Protein AF-A0A2H9L4I1-F1 (afdb_monomer)

Mean predicted aligned error: 3.34 Å

pLDDT: mean 93.68, std 8.89, range [48.44, 98.12]

Structure (mmCIF, N/CA/C/O backbone):
data_AF-A0A2H9L4I1-F1
#
_entry.id   AF-A0A2H9L4I1-F1
#
loop_
_atom_site.group_PDB
_atom_site.id
_atom_site.type_symbol
_atom_site.label_atom_id
_atom_site.label_alt_id
_atom_site.label_comp_id
_atom_site.label_asym_id
_atom_site.label_entity_id
_atom_site.label_seq_id
_atom_site.pdbx_PDB_ins_code
_atom_site.Cartn_x
_atom_site.Cartn_y
_atom_site.Cartn_z
_atom_site.occupancy
_atom_site.B_iso_or_equiv
_atom_site.auth_seq_id
_atom_site.auth_comp_id
_atom_site.auth_asym_id
_atom_site.auth_atom_id
_atom_site.pdbx_PDB_model_num
ATOM 1 N N . MET A 1 1 ? -16.591 4.893 -20.027 1.00 48.88 1 MET A N 1
ATOM 2 C CA . MET A 1 1 ? -16.569 3.747 -19.098 1.00 48.88 1 MET A CA 1
ATOM 3 C C . MET A 1 1 ? -15.827 4.243 -17.870 1.00 48.88 1 MET A C 1
ATOM 5 O O . MET A 1 1 ? -14.711 4.710 -18.039 1.00 48.88 1 MET A O 1
ATOM 9 N N . ILE A 1 2 ? -16.484 4.348 -16.714 1.00 48.44 2 ILE A N 1
ATOM 10 C CA . ILE A 1 2 ? -15.824 4.809 -15.484 1.00 48.44 2 ILE A CA 1
ATOM 11 C C . ILE A 1 2 ? -15.189 3.566 -14.864 1.00 48.44 2 ILE A C 1
ATOM 13 O O . ILE A 1 2 ? -15.922 2.651 -14.492 1.00 48.44 2 ILE A O 1
ATOM 17 N N . ASP A 1 3 ? -13.860 3.513 -14.809 1.00 70.12 3 ASP A N 1
ATOM 18 C CA . ASP A 1 3 ? -13.156 2.473 -14.061 1.00 70.12 3 ASP A CA 1
ATOM 19 C C . ASP A 1 3 ? -13.344 2.750 -12.573 1.00 70.12 3 ASP A C 1
ATOM 21 O O . ASP A 1 3 ? -12.857 3.745 -12.033 1.00 70.12 3 ASP A O 1
ATOM 25 N N . PHE A 1 4 ? -14.109 1.887 -11.913 1.00 71.56 4 PHE A N 1
ATOM 26 C CA . PHE A 1 4 ? -14.206 1.910 -10.463 1.00 71.56 4 PHE A CA 1
ATOM 27 C C . PHE A 1 4 ? -12.936 1.301 -9.864 1.00 71.56 4 PHE A C 1
ATOM 29 O O . PHE A 1 4 ? -12.418 0.320 -10.408 1.00 71.56 4 PHE A O 1
ATOM 36 N N . PRO A 1 5 ? -12.437 1.833 -8.733 1.00 80.88 5 PRO A N 1
ATOM 37 C CA . PRO A 1 5 ? -11.328 1.210 -8.033 1.00 80.88 5 PRO A CA 1
ATOM 38 C C . PRO A 1 5 ? -11.694 -0.237 -7.691 1.00 80.88 5 PRO A C 1
ATOM 40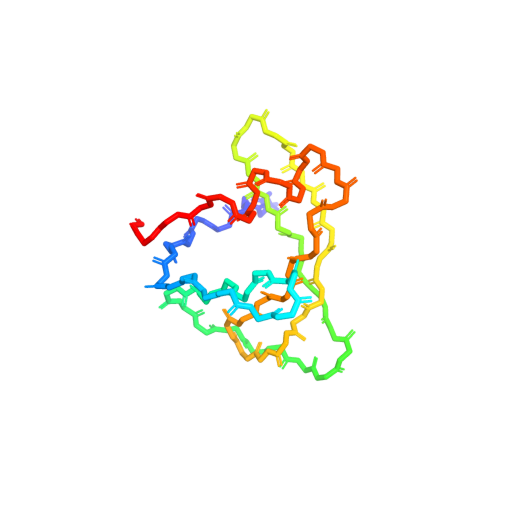 O O . PRO A 1 5 ? -12.748 -0.522 -7.115 1.00 80.88 5 PRO A O 1
ATOM 43 N N . LYS A 1 6 ? -10.815 -1.163 -8.071 1.00 88.69 6 LYS A N 1
ATOM 44 C CA . LYS A 1 6 ? -10.971 -2.580 -7.759 1.00 88.69 6 LYS A CA 1
ATOM 45 C C . LYS A 1 6 ? -10.766 -2.787 -6.258 1.00 88.69 6 LYS A C 1
ATOM 47 O O . LYS A 1 6 ? -9.722 -2.425 -5.722 1.00 88.69 6 LYS A O 1
ATOM 52 N N . MET A 1 7 ? -11.745 -3.397 -5.593 1.00 92.56 7 MET A N 1
ATOM 53 C CA . MET A 1 7 ? -11.598 -3.838 -4.204 1.00 92.56 7 MET A CA 1
ATOM 54 C C . MET A 1 7 ? -10.690 -5.062 -4.143 1.00 92.56 7 MET A C 1
ATOM 56 O O . MET A 1 7 ? -10.911 -6.033 -4.864 1.00 92.56 7 MET A O 1
ATOM 60 N N . VAL A 1 8 ? -9.687 -5.016 -3.270 1.00 94.69 8 VAL A N 1
ATOM 61 C CA . VAL A 1 8 ? -8.697 -6.084 -3.106 1.00 94.69 8 VAL A CA 1
ATOM 62 C C . VAL A 1 8 ? -8.503 -6.329 -1.618 1.00 94.69 8 VAL A C 1
ATOM 64 O O . VAL A 1 8 ? -8.302 -5.384 -0.856 1.00 94.69 8 VAL A O 1
ATOM 67 N N . GLY A 1 9 ? -8.571 -7.593 -1.203 1.00 96.31 9 GLY A N 1
ATOM 68 C CA . GLY A 1 9 ? -8.372 -7.972 0.195 1.00 96.31 9 GLY A CA 1
ATOM 69 C C . GLY A 1 9 ? -6.918 -7.808 0.629 1.00 96.31 9 GLY A C 1
ATOM 70 O O . GLY A 1 9 ? -5.987 -8.020 -0.159 1.00 96.31 9 GLY A O 1
ATOM 71 N N . VAL A 1 10 ? -6.705 -7.506 1.903 1.00 97.62 10 VAL A N 1
ATOM 72 C CA . VAL A 1 10 ? -5.369 -7.483 2.500 1.00 97.62 10 VAL A CA 1
AT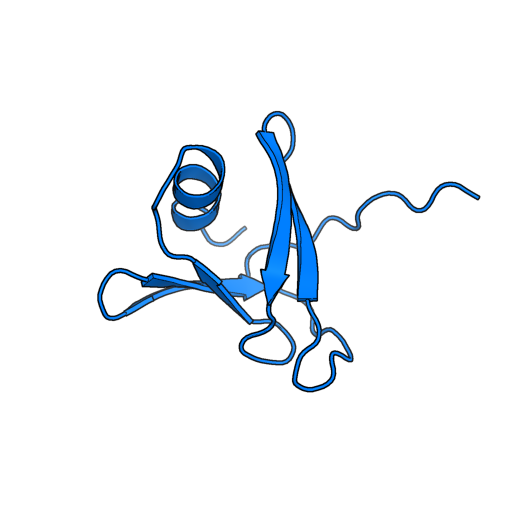OM 73 C C . VAL A 1 10 ? -4.957 -8.918 2.809 1.00 97.62 10 VAL A C 1
ATOM 75 O O . VAL A 1 10 ? -5.595 -9.617 3.595 1.00 97.62 10 VAL A O 1
ATOM 78 N N . ARG A 1 11 ? -3.848 -9.368 2.219 1.00 98.06 11 ARG A N 1
ATOM 79 C CA . ARG A 1 11 ? -3.275 -10.689 2.501 1.00 98.06 11 ARG A CA 1
ATOM 80 C C . ARG A 1 11 ? -2.525 -10.690 3.826 1.00 98.06 11 ARG A C 1
ATOM 82 O O . ARG A 1 11 ? -2.675 -11.621 4.621 1.00 98.06 11 ARG A O 1
ATOM 89 N N . ALA A 1 12 ? -1.699 -9.670 4.048 1.00 97.62 12 ALA A N 1
ATOM 90 C CA . ALA A 1 12 ? -0.865 -9.531 5.234 1.00 97.62 12 ALA A CA 1
ATOM 91 C C . ALA A 1 12 ? -0.474 -8.068 5.482 1.00 97.62 12 ALA A C 1
ATOM 93 O O . ALA A 1 12 ? -0.447 -7.251 4.565 1.00 97.62 12 ALA A O 1
ATOM 94 N N . ALA A 1 13 ? -0.123 -7.764 6.730 1.00 97.12 13 ALA A N 1
ATOM 95 C CA . ALA A 1 13 ? 0.503 -6.508 7.120 1.00 97.12 13 ALA A CA 1
ATOM 96 C C . ALA A 1 13 ? 1.643 -6.818 8.098 1.00 97.12 13 ALA A C 1
ATOM 98 O O . ALA A 1 13 ? 1.403 -7.419 9.149 1.00 97.12 13 ALA A O 1
ATOM 99 N N . ARG A 1 14 ? 2.878 -6.427 7.761 1.00 96.69 14 ARG A N 1
ATOM 100 C CA . ARG A 1 14 ? 4.063 -6.590 8.626 1.00 96.69 14 ARG A CA 1
ATOM 101 C C . ARG A 1 14 ? 4.660 -5.235 8.984 1.00 96.69 14 ARG A C 1
ATOM 103 O O . ARG A 1 14 ? 4.599 -4.308 8.186 1.00 96.69 14 ARG A O 1
ATOM 110 N N . LYS A 1 15 ? 5.238 -5.118 10.178 1.00 95.94 15 LYS A N 1
ATOM 111 C CA . LYS A 1 15 ? 5.952 -3.910 10.614 1.00 95.94 15 LYS A CA 1
ATOM 112 C C . LYS A 1 15 ? 7.447 -4.097 10.407 1.00 95.94 15 LYS A C 1
ATOM 114 O O . LYS A 1 15 ? 7.976 -5.127 10.810 1.00 95.94 15 LYS A O 1
ATOM 119 N N . ASP A 1 16 ? 8.096 -3.091 9.840 1.00 94.25 16 ASP A N 1
ATOM 120 C CA . ASP A 1 16 ? 9.541 -3.052 9.640 1.00 94.25 16 ASP A CA 1
ATOM 121 C C . ASP A 1 16 ? 10.041 -1.605 9.748 1.00 94.25 16 ASP A C 1
ATOM 123 O O . ASP A 1 16 ? 9.575 -0.730 9.023 1.00 94.25 16 ASP A O 1
ATOM 127 N N . GLY A 1 17 ? 10.926 -1.319 10.706 1.00 91.06 17 GLY A N 1
ATOM 128 C CA . GLY A 1 17 ? 11.577 -0.005 10.822 1.00 91.06 17 GLY A CA 1
ATOM 129 C C . GLY A 1 17 ? 10.647 1.219 10.910 1.00 91.06 17 GLY A C 1
ATOM 130 O O . GLY A 1 17 ? 11.026 2.302 10.477 1.00 91.06 17 GLY A O 1
ATOM 131 N N . GLY A 1 18 ? 9.422 1.073 11.431 1.00 93.44 18 GLY A N 1
ATOM 132 C CA . GLY A 1 18 ? 8.426 2.160 11.491 1.00 93.44 18 GLY A CA 1
ATOM 133 C C . GLY A 1 18 ? 7.555 2.308 10.235 1.00 93.44 18 GLY A C 1
ATOM 134 O O . GLY A 1 18 ? 6.651 3.143 10.209 1.00 93.44 18 GLY A O 1
ATOM 135 N N . VAL A 1 19 ? 7.773 1.463 9.231 1.00 97.12 19 VAL A N 1
ATOM 136 C CA . VAL A 1 19 ? 6.945 1.311 8.034 1.00 97.12 19 VAL A CA 1
ATOM 137 C C . VAL A 1 19 ? 6.081 0.056 8.190 1.00 97.12 19 VAL A C 1
ATOM 139 O O . VAL A 1 19 ? 6.489 -0.940 8.791 1.00 97.12 19 VAL A O 1
ATOM 142 N N . VAL A 1 20 ? 4.856 0.094 7.671 1.00 98.12 20 VAL A N 1
ATOM 143 C CA . VAL A 1 20 ? 4.031 -1.106 7.491 1.00 98.12 20 VAL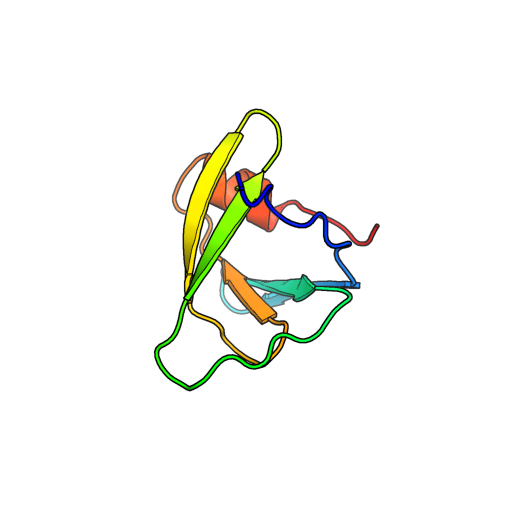 A CA 1
ATOM 144 C C . VAL A 1 20 ? 4.143 -1.550 6.047 1.00 98.12 20 VAL A C 1
ATOM 146 O O . VAL A 1 20 ? 3.851 -0.768 5.146 1.00 98.12 20 VAL A O 1
ATOM 149 N N . ILE A 1 21 ? 4.543 -2.798 5.827 1.00 98.12 21 ILE A N 1
ATOM 150 C CA . ILE A 1 21 ? 4.450 -3.414 4.510 1.00 98.12 21 ILE A CA 1
ATOM 151 C C . ILE A 1 21 ? 3.108 -4.122 4.414 1.00 98.12 21 ILE A C 1
ATOM 153 O O . ILE A 1 21 ? 2.839 -5.068 5.162 1.00 98.12 21 ILE A O 1
ATOM 157 N N . LEU A 1 22 ? 2.268 -3.615 3.521 1.00 98.00 22 LEU A N 1
ATOM 158 C CA . LEU A 1 22 ? 0.936 -4.121 3.239 1.00 98.00 22 LEU A CA 1
ATOM 159 C C . LEU A 1 22 ? 0.998 -4.979 1.976 1.00 98.00 22 LEU A C 1
ATOM 161 O O . LEU A 1 22 ? 1.322 -4.458 0.912 1.00 98.00 22 LEU A O 1
ATOM 165 N N . SER A 1 23 ? 0.677 -6.265 2.093 1.00 97.81 23 SER A N 1
ATOM 166 C CA . SER A 1 23 ? 0.596 -7.192 0.960 1.00 97.81 23 SER A CA 1
ATOM 167 C C . SER A 1 23 ? -0.872 -7.403 0.589 1.00 97.81 23 SER A C 1
ATOM 169 O O . SER A 1 23 ? -1.687 -7.763 1.446 1.00 97.81 23 SER A O 1
ATOM 171 N N . LEU A 1 24 ? -1.219 -7.202 -0.678 1.00 97.31 24 LEU A N 1
ATOM 172 C CA . LEU A 1 24 ? -2.559 -7.442 -1.212 1.00 97.31 24 LEU A CA 1
ATOM 173 C C . LEU A 1 24 ? -2.753 -8.916 -1.597 1.00 97.31 24 LEU A C 1
ATOM 175 O O . LEU A 1 24 ? -1.800 -9.678 -1.754 1.00 97.31 24 LEU A O 1
ATOM 179 N N . SER A 1 25 ? -4.010 -9.341 -1.720 1.00 97.62 25 SER A N 1
ATOM 180 C CA . SER A 1 25 ? -4.362 -10.723 -2.092 1.00 97.62 25 SER A CA 1
ATOM 181 C C . SER A 1 25 ? -4.136 -11.035 -3.570 1.00 97.62 25 SER A C 1
ATOM 183 O O . SER A 1 25 ? -4.179 -12.200 -3.957 1.00 97.62 25 SER A O 1
ATOM 185 N N . GLU A 1 26 ? -3.871 -10.014 -4.379 1.00 95.69 26 GLU A N 1
ATOM 186 C CA . GLU A 1 26 ? -3.674 -10.119 -5.819 1.00 95.69 26 GLU A CA 1
ATOM 187 C C . GLU A 1 26 ? -2.369 -9.452 -6.243 1.00 95.69 26 GLU A C 1
ATOM 189 O O . GLU A 1 26 ? -1.945 -8.466 -5.637 1.00 95.69 26 GLU A O 1
ATOM 194 N N . ASN A 1 27 ? -1.769 -9.985 -7.307 1.00 95.62 27 ASN A N 1
ATOM 195 C CA . ASN A 1 27 ? -0.587 -9.419 -7.940 1.00 95.62 27 ASN A CA 1
ATOM 196 C C . ASN A 1 27 ? -0.989 -8.463 -9.061 1.00 95.62 27 ASN A C 1
ATOM 198 O O . ASN A 1 27 ? -1.970 -8.682 -9.775 1.00 95.62 27 ASN A O 1
ATOM 202 N N . PHE A 1 28 ? -0.181 -7.428 -9.238 1.00 93.94 28 PHE A N 1
ATOM 203 C CA . PHE A 1 28 ? -0.317 -6.422 -10.273 1.00 93.94 28 PHE A CA 1
ATOM 204 C C . PHE A 1 28 ? 0.918 -6.469 -11.172 1.00 93.94 28 PHE A C 1
ATOM 206 O O . PHE A 1 28 ? 2.035 -6.603 -10.668 1.00 93.94 28 PHE A O 1
ATOM 213 N N . PRO A 1 29 ? 0.757 -6.325 -12.499 1.00 93.44 29 PRO A N 1
ATOM 214 C CA . PRO A 1 29 ? 1.869 -6.328 -13.447 1.00 93.44 29 PRO A CA 1
ATOM 215 C C . PRO A 1 29 ? 2.628 -4.985 -13.436 1.00 93.44 29 PRO A C 1
ATOM 217 O O . PRO A 1 29 ? 2.832 -4.366 -14.480 1.00 93.44 29 PRO A O 1
ATOM 220 N N . ALA A 1 30 ? 3.006 -4.505 -12.250 1.00 91.19 30 ALA A N 1
ATOM 221 C CA . ALA A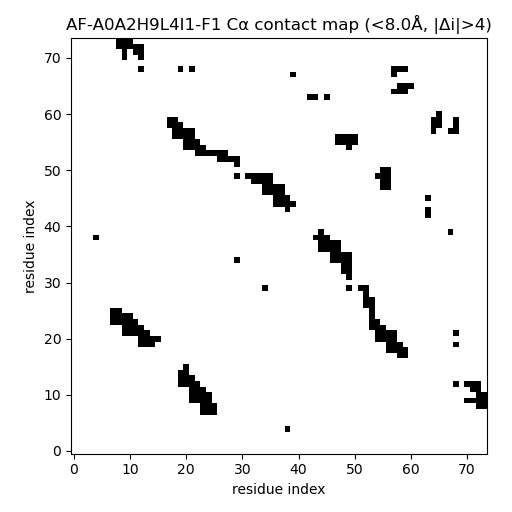 1 30 ? 3.709 -3.246 -12.061 1.00 91.19 30 ALA A CA 1
ATOM 222 C C . ALA A 1 30 ? 5.193 -3.376 -12.433 1.00 91.19 30 ALA A C 1
ATOM 224 O O . ALA A 1 30 ? 5.871 -4.332 -12.060 1.00 91.19 30 ALA A O 1
ATOM 225 N N . GLN A 1 31 ? 5.705 -2.383 -13.152 1.00 94.62 31 GLN A N 1
ATOM 226 C CA . GLN A 1 31 ? 7.121 -2.221 -13.466 1.00 94.62 31 GLN A CA 1
ATOM 227 C C . GLN A 1 31 ? 7.812 -1.340 -12.412 1.00 94.62 31 GLN A C 1
ATOM 229 O O . GLN A 1 31 ? 7.158 -0.493 -11.790 1.00 94.62 31 GLN A O 1
ATOM 234 N N . PRO A 1 32 ? 9.138 -1.478 -12.219 1.00 94.44 32 PRO A N 1
ATOM 235 C CA . PRO A 1 32 ? 9.894 -0.608 -11.323 1.00 94.44 32 PRO A CA 1
ATOM 236 C C . PRO A 1 32 ? 9.646 0.880 -11.607 1.00 94.44 32 PRO A C 1
ATOM 238 O O . PRO A 1 32 ? 9.703 1.326 -12.751 1.00 94.44 32 PRO A O 1
ATOM 241 N N . GLY A 1 33 ? 9.363 1.649 -10.553 1.00 94.44 33 GLY A N 1
ATOM 242 C CA . GLY A 1 33 ? 9.039 3.077 -10.643 1.00 94.44 33 GLY A CA 1
ATOM 243 C C . GLY A 1 33 ? 7.551 3.399 -10.825 1.00 94.44 33 GLY A C 1
ATOM 244 O O . GLY A 1 33 ? 7.182 4.569 -10.749 1.00 94.44 33 GLY A O 1
ATOM 245 N N . GLN A 1 34 ? 6.683 2.400 -11.017 1.00 96.62 34 GLN A N 1
ATOM 246 C CA . GLN A 1 34 ? 5.236 2.615 -11.062 1.00 96.62 34 GLN A CA 1
ATOM 247 C C . GLN A 1 34 ? 4.607 2.709 -9.665 1.00 96.62 34 GLN A C 1
ATOM 249 O O . GLN A 1 34 ? 5.141 2.235 -8.658 1.00 96.62 34 GLN A O 1
ATOM 254 N N . PHE A 1 35 ? 3.427 3.319 -9.622 1.00 96.69 35 PHE A N 1
ATOM 255 C CA . PHE A 1 35 ? 2.611 3.479 -8.427 1.00 96.69 35 PHE A CA 1
ATOM 256 C C . PHE A 1 35 ? 1.149 3.151 -8.738 1.00 96.69 35 PHE A C 1
ATOM 258 O O . PHE A 1 35 ? 0.733 3.170 -9.897 1.00 96.69 35 PHE A O 1
ATOM 265 N N . ALA A 1 36 ? 0.373 2.876 -7.693 1.00 95.12 36 ALA A N 1
ATOM 266 C CA . ALA A 1 36 ? -1.078 2.763 -7.767 1.00 95.12 36 ALA A CA 1
ATOM 267 C C . ALA A 1 36 ? -1.738 3.853 -6.917 1.00 95.12 36 ALA A C 1
ATOM 269 O O . ALA A 1 36 ? -1.186 4.295 -5.905 1.00 95.12 36 ALA A O 1
ATOM 270 N N . MET A 1 37 ? -2.941 4.266 -7.314 1.00 95.56 37 MET A N 1
ATOM 271 C CA . MET A 1 37 ? -3.826 5.032 -6.441 1.00 95.56 37 MET A CA 1
ATOM 272 C C . MET A 1 37 ? -4.468 4.056 -5.461 1.00 95.56 37 MET A C 1
ATOM 274 O O . MET A 1 37 ? -5.310 3.245 -5.841 1.00 95.56 37 MET A O 1
ATOM 278 N N . LEU A 1 38 ? -4.041 4.103 -4.201 1.00 95.81 38 LEU A N 1
ATOM 279 C CA . LEU A 1 38 ? -4.690 3.334 -3.150 1.00 95.81 38 LEU A CA 1
ATOM 280 C C . LEU A 1 38 ? -5.893 4.121 -2.665 1.00 95.81 38 LEU A C 1
ATOM 282 O O . LEU A 1 38 ? -5.753 5.260 -2.217 1.00 95.81 38 LEU A O 1
ATOM 286 N N . TRP A 1 39 ? -7.060 3.498 -2.749 1.00 95.38 39 TRP A N 1
ATOM 287 C CA . TRP A 1 39 ? -8.323 4.062 -2.308 1.00 95.38 39 TRP A CA 1
ATOM 288 C C . TRP A 1 39 ? -8.807 3.353 -1.045 1.00 95.38 39 TRP A C 1
ATOM 290 O O . TRP A 1 39 ? -8.771 2.127 -0.947 1.00 95.38 39 TRP A O 1
ATOM 300 N N . LEU A 1 40 ? -9.274 4.140 -0.079 1.00 94.25 40 LEU A N 1
ATOM 301 C CA . LEU A 1 40 ? -9.944 3.657 1.119 1.00 94.25 40 LEU A CA 1
ATOM 302 C C . LEU A 1 40 ? -11.361 4.244 1.181 1.00 94.25 40 LEU A C 1
ATOM 304 O O . LEU A 1 40 ? -11.510 5.475 1.165 1.00 94.25 40 LEU A O 1
ATOM 308 N N . PRO A 1 41 ? -12.404 3.402 1.323 1.00 91.62 41 PRO A N 1
ATOM 309 C CA . PRO A 1 41 ? -13.775 3.871 1.481 1.00 91.62 41 PRO A CA 1
ATOM 310 C C . PRO A 1 41 ? -13.899 4.915 2.601 1.00 91.62 41 PRO A C 1
ATOM 312 O O . PRO A 1 41 ? -13.466 4.694 3.731 1.00 91.62 41 PRO A O 1
ATOM 315 N N . GLY A 1 42 ? -14.460 6.084 2.279 1.00 93.00 42 GLY A N 1
ATOM 316 C CA . GLY A 1 42 ? -14.648 7.187 3.232 1.00 93.00 42 GLY A CA 1
ATOM 317 C C . GLY A 1 42 ? -13.374 7.938 3.649 1.00 93.00 42 GLY A C 1
ATOM 318 O O . GLY A 1 42 ? -13.463 8.866 4.450 1.00 93.00 42 GLY A O 1
ATOM 319 N N . LYS A 1 43 ? -12.198 7.571 3.122 1.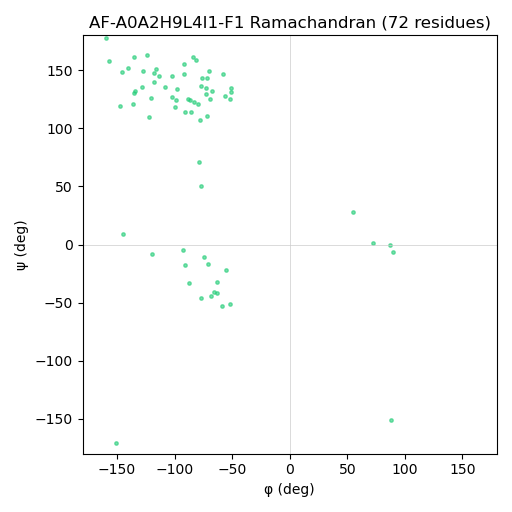00 95.00 43 LYS A N 1
ATOM 320 C CA . LYS A 1 43 ? -10.910 8.240 3.399 1.00 95.00 43 LYS A CA 1
ATOM 321 C C . LYS A 1 43 ? -10.238 8.823 2.152 1.00 95.00 43 LYS A C 1
ATOM 323 O O . LYS A 1 43 ? -9.274 9.575 2.286 1.00 95.00 43 LYS A O 1
ATOM 328 N N . GLY A 1 44 ? -10.766 8.528 0.965 1.00 93.88 44 GLY A N 1
ATOM 329 C CA . GLY A 1 44 ? -10.276 9.050 -0.310 1.00 93.88 44 GLY A CA 1
ATOM 330 C C . GLY A 1 44 ? -9.175 8.177 -0.900 1.00 93.88 44 GLY A C 1
ATOM 331 O O . GLY A 1 44 ? -9.149 6.971 -0.667 1.00 93.88 44 GLY A O 1
ATOM 332 N N . GLU A 1 45 ? -8.278 8.782 -1.674 1.00 95.38 45 GLU A N 1
ATOM 333 C CA . GLU A 1 45 ? -7.192 8.075 -2.353 1.00 95.38 45 GLU A CA 1
ATOM 334 C C . GLU A 1 45 ? -5.875 8.852 -2.334 1.00 95.38 45 GLU A C 1
ATOM 336 O O . GLU A 1 45 ? -5.853 10.088 -2.276 1.00 95.38 45 GLU A O 1
ATOM 341 N N . LYS A 1 46 ? -4.762 8.113 -2.376 1.00 96.94 46 LYS A N 1
ATOM 342 C CA . LYS A 1 46 ? -3.403 8.658 -2.465 1.00 96.94 46 LYS A CA 1
ATOM 343 C C . LYS A 1 46 ? -2.499 7.738 -3.297 1.00 96.94 46 LYS A C 1
ATOM 345 O O . LYS A 1 46 ? -2.683 6.520 -3.255 1.00 96.94 46 LYS A O 1
ATOM 350 N N . PRO A 1 47 ? -1.502 8.292 -4.011 1.00 97.00 47 PRO A N 1
ATOM 351 C CA . PRO A 1 47 ? -0.538 7.489 -4.750 1.00 97.00 47 PRO A CA 1
ATOM 352 C C . PRO A 1 47 ? 0.446 6.798 -3.798 1.00 97.00 47 PRO A C 1
ATOM 354 O O . PRO A 1 47 ? 0.994 7.439 -2.899 1.00 97.00 47 PRO A O 1
ATOM 357 N N . TYR A 1 48 ? 0.696 5.509 -4.024 1.00 97.75 48 TYR A N 1
ATOM 358 C CA . TYR A 1 48 ? 1.736 4.731 -3.348 1.00 97.75 48 TYR A CA 1
ATOM 359 C C . TYR A 1 48 ? 2.520 3.903 -4.363 1.00 97.75 48 TYR A C 1
ATOM 361 O O . TYR A 1 48 ? 1.937 3.217 -5.206 1.00 97.75 48 TYR A O 1
ATOM 369 N N . SER A 1 49 ? 3.846 3.959 -4.272 1.00 97.56 49 SER A N 1
ATOM 370 C CA . SER A 1 49 ? 4.737 3.167 -5.120 1.00 97.56 49 SER A CA 1
ATOM 371 C C . SER A 1 49 ? 4.699 1.694 -4.735 1.00 97.56 49 SER A C 1
ATOM 373 O O . SER A 1 49 ? 4.645 1.355 -3.549 1.00 97.56 49 SER A O 1
ATOM 375 N N . PHE A 1 50 ? 4.778 0.827 -5.739 1.00 97.44 50 PHE A N 1
ATOM 376 C CA . PHE A 1 50 ? 4.933 -0.604 -5.516 1.00 97.44 50 PHE A CA 1
ATOM 377 C C . PHE A 1 50 ? 6.304 -0.902 -4.902 1.00 97.44 50 PHE A C 1
ATOM 379 O O . PHE A 1 50 ? 7.332 -0.423 -5.383 1.00 97.44 50 PHE A O 1
ATOM 386 N N . LEU A 1 51 ? 6.312 -1.709 -3.844 1.00 96.31 51 LEU A N 1
ATOM 387 C CA . LEU A 1 51 ? 7.520 -2.324 -3.294 1.00 96.31 51 LEU A CA 1
ATOM 388 C C . LEU A 1 51 ? 7.822 -3.663 -3.987 1.00 96.31 51 LEU A C 1
ATOM 390 O O . LEU A 1 51 ? 8.981 -4.030 -4.155 1.00 96.31 51 LEU A O 1
ATOM 394 N N . SER A 1 52 ? 6.770 -4.374 -4.394 1.00 95.44 52 SER A N 1
ATOM 395 C CA . SER A 1 52 ? 6.799 -5.595 -5.206 1.00 95.44 52 SER A CA 1
ATOM 396 C C . SER A 1 52 ? 5.503 -5.689 -6.029 1.00 95.44 52 SER A C 1
ATOM 398 O O . SER A 1 52 ? 4.706 -4.755 -6.034 1.00 95.44 52 SER A O 1
ATOM 400 N N . GLU A 1 53 ? 5.251 -6.820 -6.689 1.00 95.25 53 GLU A N 1
ATOM 401 C CA . GLU A 1 53 ? 4.027 -7.082 -7.463 1.00 95.25 53 GLU A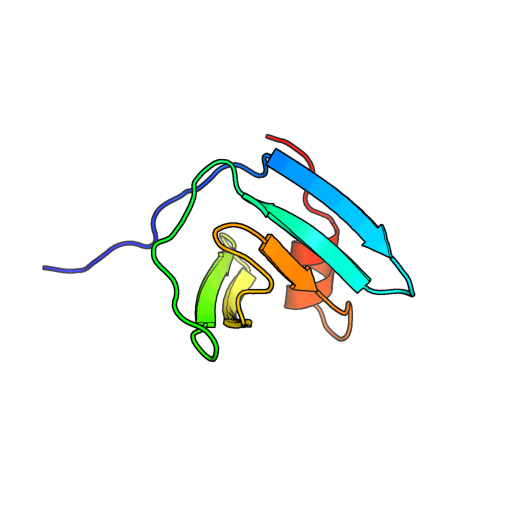 CA 1
ATOM 402 C C . GLU A 1 53 ? 2.708 -6.911 -6.682 1.00 95.25 53 GLU A C 1
ATOM 404 O O . GLU A 1 53 ? 1.662 -6.705 -7.290 1.00 95.25 53 GLU A O 1
ATOM 409 N N . ASN A 1 54 ? 2.719 -6.988 -5.349 1.00 96.12 54 ASN A N 1
ATOM 410 C CA . ASN A 1 54 ? 1.515 -6.859 -4.519 1.00 96.12 54 ASN A CA 1
ATOM 411 C C . ASN A 1 54 ? 1.749 -6.154 -3.178 1.00 96.12 54 ASN A C 1
ATOM 413 O O . ASN A 1 54 ? 0.857 -6.161 -2.326 1.00 96.12 54 ASN A O 1
ATOM 417 N N . GLU A 1 55 ? 2.928 -5.570 -2.965 1.00 97.44 55 GLU A N 1
ATOM 418 C CA . GLU A 1 55 ? 3.283 -4.940 -1.696 1.00 97.44 55 GLU A CA 1
ATOM 419 C C . GLU A 1 55 ? 3.446 -3.430 -1.809 1.00 97.44 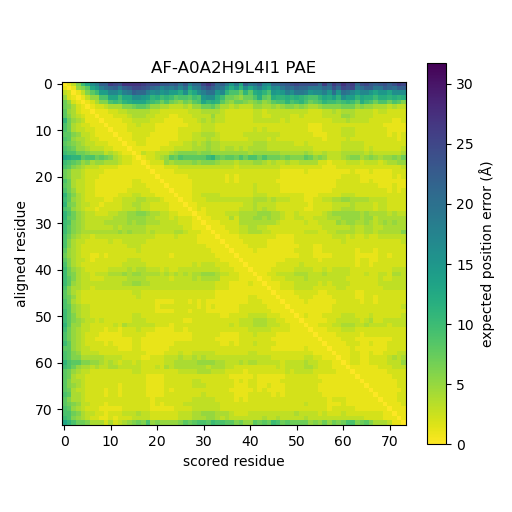55 GLU A C 1
ATOM 421 O O . GLU A 1 55 ? 3.985 -2.909 -2.786 1.00 97.44 55 GLU A O 1
ATOM 426 N N . PHE A 1 56 ? 3.054 -2.738 -0.741 1.00 98.06 56 PHE A N 1
ATOM 427 C CA . PHE A 1 56 ? 3.249 -1.304 -0.557 1.00 98.06 56 PHE A CA 1
ATOM 428 C C . PHE A 1 56 ? 3.899 -1.032 0.797 1.00 98.06 56 PHE A C 1
ATOM 430 O O . PHE A 1 56 ? 3.478 -1.577 1.819 1.00 98.06 56 PHE A O 1
ATOM 437 N N . GLY A 1 57 ? 4.902 -0.154 0.813 1.00 97.75 57 GLY A N 1
ATOM 438 C CA . GLY A 1 57 ? 5.481 0.381 2.044 1.00 97.75 57 GLY A CA 1
ATOM 439 C C . GLY A 1 57 ? 4.736 1.633 2.506 1.00 97.75 57 GLY A C 1
ATOM 440 O O . GLY A 1 57 ? 4.612 2.600 1.756 1.00 97.75 57 GLY A O 1
ATOM 441 N N . ILE A 1 58 ? 4.247 1.637 3.746 1.00 98.06 58 ILE A N 1
ATOM 442 C CA . ILE A 1 58 ? 3.429 2.720 4.302 1.00 98.06 58 ILE A CA 1
ATOM 443 C C . ILE A 1 58 ? 4.088 3.289 5.557 1.00 98.06 58 ILE A C 1
ATOM 445 O O . ILE A 1 58 ? 4.089 2.662 6.617 1.00 98.06 58 ILE A O 1
ATOM 449 N N . ALA A 1 59 ? 4.604 4.513 5.449 1.00 97.19 59 ALA A N 1
ATOM 450 C CA . ALA A 1 59 ? 5.038 5.303 6.596 1.00 97.19 59 ALA A CA 1
ATOM 451 C C . ALA A 1 59 ? 3.841 6.093 7.177 1.00 97.19 59 ALA A C 1
ATOM 453 O O . ALA A 1 59 ? 3.197 6.843 6.436 1.00 97.19 59 ALA A O 1
ATOM 454 N N . PRO A 1 60 ? 3.514 5.964 8.476 1.00 95.50 60 PRO A N 1
ATOM 455 C CA . PRO A 1 60 ? 2.334 6.585 9.089 1.00 95.50 60 PRO A CA 1
ATOM 456 C C . PRO A 1 60 ? 2.535 8.085 9.398 1.00 95.50 60 PRO A C 1
ATOM 458 O O . PRO A 1 60 ? 2.614 8.500 10.556 1.00 95.50 60 PRO A O 1
ATOM 461 N N . ALA A 1 61 ? 2.584 8.920 8.358 1.00 95.50 61 ALA A N 1
ATOM 462 C CA . ALA A 1 61 ? 2.840 10.364 8.450 1.00 95.50 61 ALA A CA 1
ATOM 463 C C . ALA A 1 61 ? 1.573 11.241 8.592 1.00 95.50 61 ALA A C 1
ATOM 465 O O . ALA A 1 61 ? 1.648 12.383 9.036 1.00 95.50 61 ALA A O 1
ATOM 466 N N . GLY A 1 62 ? 0.393 10.715 8.261 1.00 96.06 62 GLY A N 1
ATOM 467 C CA . GLY A 1 62 ? -0.879 11.449 8.274 1.00 96.06 62 GLY A CA 1
ATOM 468 C C . GLY A 1 62 ? -2.100 10.531 8.333 1.00 96.06 62 GLY A C 1
ATOM 469 O O . GLY A 1 62 ? -1.954 9.309 8.324 1.00 96.06 62 GLY A O 1
ATOM 470 N N . GLU A 1 63 ? -3.306 11.107 8.390 1.00 96.50 63 GLU A N 1
ATOM 471 C CA . GLU A 1 63 ? -4.560 10.360 8.606 1.00 96.50 63 GLU A CA 1
ATOM 472 C C . GLU A 1 63 ? -4.730 9.180 7.636 1.00 96.50 63 GLU A C 1
ATOM 474 O O . GLU A 1 63 ? -4.908 8.049 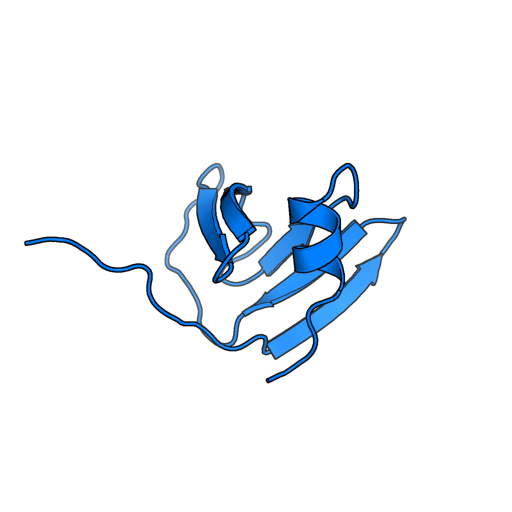8.086 1.00 96.50 63 GLU A O 1
ATOM 479 N N . PHE A 1 64 ? -4.585 9.419 6.327 1.00 97.56 64 PHE A N 1
ATOM 480 C CA . PHE A 1 64 ? -4.717 8.376 5.305 1.00 97.56 64 PHE A CA 1
ATOM 481 C C . PHE A 1 64 ? -3.713 7.235 5.520 1.00 97.56 64 PHE A C 1
ATOM 483 O O . PHE A 1 64 ? -4.098 6.078 5.648 1.00 97.56 64 PHE A O 1
ATOM 490 N N . SER A 1 65 ? -2.422 7.561 5.645 1.00 97.50 65 SER A N 1
ATOM 491 C CA . SER A 1 65 ? -1.367 6.563 5.865 1.00 97.50 65 SER A CA 1
ATOM 492 C C . SER A 1 65 ? -1.519 5.804 7.187 1.00 97.50 65 SER A C 1
ATOM 494 O O . SER A 1 65 ? -1.195 4.623 7.247 1.00 97.50 65 SER A O 1
ATOM 496 N N . ARG A 1 66 ? -2.049 6.444 8.241 1.00 97.62 66 ARG A N 1
ATOM 497 C CA . ARG A 1 66 ? -2.334 5.785 9.523 1.00 97.62 66 ARG A CA 1
ATOM 498 C C . ARG A 1 66 ? -3.470 4.780 9.377 1.00 97.62 66 ARG A C 1
ATOM 500 O O . ARG A 1 66 ? -3.314 3.658 9.846 1.00 97.62 66 ARG A O 1
ATOM 507 N N . ALA A 1 67 ? -4.549 5.147 8.684 1.00 97.62 67 ALA A N 1
ATOM 508 C CA . ALA A 1 67 ? -5.652 4.235 8.378 1.00 97.62 67 ALA A CA 1
ATOM 509 C C . ALA A 1 67 ? -5.205 3.064 7.487 1.00 97.62 67 ALA A C 1
ATOM 511 O O . ALA A 1 67 ? -5.550 1.918 7.746 1.00 97.62 67 ALA A O 1
ATOM 512 N N . LEU A 1 68 ? -4.377 3.333 6.477 1.00 96.75 68 LEU A N 1
ATOM 513 C CA . LEU A 1 68 ? -3.837 2.301 5.595 1.00 96.75 68 LEU A CA 1
ATOM 514 C C . LEU A 1 68 ? -2.897 1.346 6.361 1.00 96.75 68 LEU A C 1
ATOM 516 O O . LEU A 1 68 ? -2.974 0.131 6.212 1.00 96.75 68 LEU A O 1
ATOM 520 N N . SER A 1 69 ? -2.059 1.884 7.255 1.00 97.06 69 SER A N 1
ATOM 521 C CA . SER A 1 69 ? -1.141 1.100 8.096 1.00 97.06 69 SER A CA 1
ATOM 522 C C . SER A 1 69 ? -1.834 0.282 9.197 1.00 97.06 69 SER A C 1
ATOM 524 O O . SER A 1 69 ? -1.216 -0.616 9.772 1.00 97.06 69 SER A O 1
ATOM 526 N N . SER A 1 70 ? -3.094 0.593 9.525 1.00 96.50 70 SER A N 1
ATOM 527 C CA . SER A 1 70 ? -3.874 -0.127 10.538 1.00 96.50 70 SER A CA 1
ATOM 528 C C . SER A 1 70 ? -4.729 -1.255 9.963 1.00 96.50 70 SER A C 1
ATOM 530 O O . SER A 1 70 ? -5.330 -2.007 10.739 1.00 96.50 70 SER A O 1
ATOM 532 N N . LEU A 1 71 ? -4.762 -1.404 8.633 1.00 96.44 71 LEU A N 1
ATOM 533 C CA . LEU A 1 71 ? -5.462 -2.493 7.967 1.00 96.44 71 LEU A CA 1
ATOM 534 C C . LEU A 1 71 ? -4.948 -3.856 8.436 1.00 96.44 71 LEU A C 1
ATOM 536 O O . LEU A 1 71 ? -3.770 -4.054 8.748 1.00 96.44 71 LEU A O 1
ATOM 540 N N . ARG A 1 72 ? -5.865 -4.819 8.481 1.00 95.12 72 ARG A N 1
ATOM 541 C CA . ARG A 1 72 ? -5.583 -6.206 8.845 1.00 95.12 72 ARG A CA 1
ATOM 542 C C . ARG A 1 72 ? -6.051 -7.124 7.734 1.00 95.12 72 ARG A C 1
ATOM 544 O O . ARG A 1 72 ? -6.835 -6.715 6.889 1.00 95.12 72 ARG A O 1
ATOM 551 N N . LYS A 1 73 ? -5.557 -8.359 7.772 1.00 96.50 73 LYS A N 1
ATOM 552 C CA . LYS A 1 73 ? -5.970 -9.416 6.854 1.00 96.50 73 LYS A CA 1
ATOM 553 C C . LYS A 1 73 ? -7.500 -9.550 6.819 1.00 96.50 73 LYS A C 1
ATOM 555 O O . LYS A 1 73 ? -8.115 -9.613 7.885 1.00 96.50 73 LYS A O 1
ATOM 560 N N . GLY A 1 74 ? -8.052 -9.654 5.612 1.00 91.81 74 GLY A N 1
ATOM 561 C CA . GLY A 1 74 ? -9.488 -9.677 5.309 1.00 91.81 74 GLY A CA 1
ATOM 562 C C . GLY A 1 74 ? -9.783 -8.921 4.023 1.00 91.81 74 GLY A C 1
ATOM 563 O O . GLY A 1 7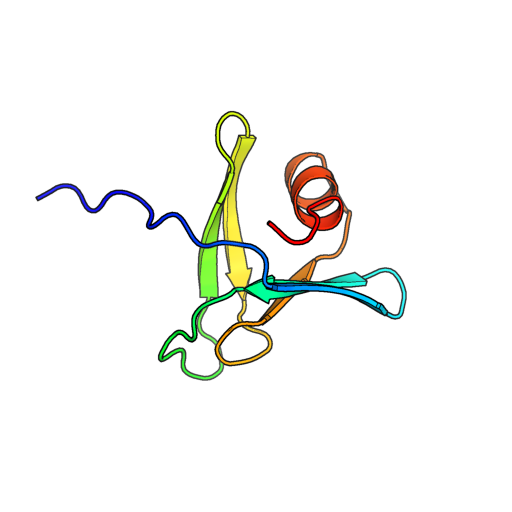4 ? -10.896 -9.118 3.502 1.00 91.81 74 GLY A O 1
#

Solvent-accessible surface area (backbone atoms only — not comparable to full-atom values): 4572 Å² total; per-residue (Å²): 134,84,84,69,85,81,87,74,42,36,58,40,63,47,81,54,99,80,25,27,40,39,29,43,68,56,78,46,98,69,56,94,93,41,63,46,76,50,72,44,93,98,69,51,70,49,80,44,54,56,73,50,50,38,28,34,73,32,59,65,82,47,74,63,36,41,57,62,54,66,54,62,63,96

Nearest PDB structures (foldseek):
  4g6i-assembly1_B  TM=4.594E-01  e=1.124E+00  Brucella abortus
  7dib-assembly1_A  TM=4.813E-01  e=3.444E+00  Candidatus Filomicrobium marinum
  5tjg-assembly1_D  TM=3.313E-01  e=4.111E+00  Thermus aquaticus
  7yq6-assembly1_F  TM=3.308E-01  e=4.360E+00  Homo sapiens

Sequence (74 aa):
MIDFPKMVGVRAARKDGGVVILSLSENFPAQPGQFAMLWLPGKGEKPYSFLSENEFGIAPAGEFSRALSSLRKG

Secondary structure (DSSP, 8-state):
---PPPP--EEEEEEETTEEEEEESS---PPTT-EEEEEETTTEEEEEEBSSSSEEEE---SHHHHHHHT----

Foldseek 3Di:
DDDDDDDWFWAAWDDDPQKIKTFTPDFAPDDPPDWDFDQDVPLGTDTFGDPHRGITIAHCPDDVSVVVNPDGGD

Radius of gyration: 11.89 Å; Cα contacts (8 Å, |Δi|>4): 125; chains: 1; bounding box: 28×22×31 Å